Protein AF-A0A8T3RBJ4-F1 (afdb_monomer)

Structure (mmCIF, N/CA/C/O backbone):
data_AF-A0A8T3RBJ4-F1
#
_entry.id   AF-A0A8T3RBJ4-F1
#
loop_
_atom_site.group_PDB
_atom_site.id
_atom_site.type_symbol
_atom_site.label_atom_id
_atom_site.label_alt_id
_atom_site.label_comp_id
_atom_site.label_asym_id
_atom_site.label_entity_id
_atom_site.label_seq_id
_atom_site.pdbx_PDB_ins_code
_atom_site.Cartn_x
_atom_site.Cartn_y
_atom_site.Cartn_z
_atom_site.occupancy
_atom_site.B_iso_or_equiv
_atom_site.auth_seq_id
_atom_site.auth_comp_id
_atom_site.auth_asym_id
_atom_site.auth_atom_id
_atom_site.pdbx_PDB_model_num
ATOM 1 N N . MET A 1 1 ? -16.702 13.118 9.885 1.00 59.72 1 MET A N 1
ATOM 2 C CA . MET A 1 1 ? -17.103 14.529 9.727 1.00 59.72 1 MET A CA 1
ATOM 3 C C . MET A 1 1 ? -18.374 14.699 10.518 1.00 59.72 1 MET A C 1
ATOM 5 O O . MET A 1 1 ? -19.348 14.006 10.242 1.00 59.72 1 MET A O 1
ATOM 9 N N . ASN A 1 2 ? -18.307 15.495 11.570 1.00 72.00 2 ASN A N 1
ATOM 10 C CA . ASN A 1 2 ? -19.423 15.696 12.476 1.00 72.00 2 ASN A CA 1
ATOM 11 C C . ASN A 1 2 ? -20.500 16.541 11.779 1.00 72.00 2 ASN A C 1
ATOM 13 O O . ASN A 1 2 ? -20.244 17.185 10.758 1.00 72.00 2 ASN A O 1
ATOM 17 N N . SER A 1 3 ? -21.720 16.537 12.315 1.00 82.94 3 SER A N 1
ATOM 18 C CA . SER A 1 3 ? -22.851 17.286 11.743 1.00 82.94 3 SER A CA 1
ATOM 19 C C . SER A 1 3 ? -22.624 18.803 11.685 1.00 82.94 3 SER A C 1
ATOM 21 O O . SER A 1 3 ? -23.352 19.504 10.991 1.00 82.94 3 SER A O 1
ATOM 23 N N . ASP A 1 4 ? -21.624 19.306 12.406 1.00 82.94 4 ASP A N 1
ATOM 24 C CA . ASP A 1 4 ? -21.174 20.700 12.433 1.00 82.94 4 ASP A CA 1
ATOM 25 C C . ASP A 1 4 ? -19.999 20.982 11.473 1.00 82.94 4 ASP A C 1
ATOM 27 O O . ASP A 1 4 ? -19.365 22.031 11.558 1.00 82.94 4 ASP A O 1
ATOM 31 N N . ALA A 1 5 ? -19.705 20.046 10.564 1.00 80.31 5 ALA A N 1
ATOM 32 C CA . ALA A 1 5 ? -18.576 20.078 9.636 1.00 80.31 5 ALA A CA 1
ATOM 33 C C . ALA A 1 5 ? -17.182 20.037 10.295 1.00 80.31 5 ALA A C 1
ATOM 35 O O . ALA A 1 5 ? -16.179 20.219 9.600 1.00 80.31 5 ALA A O 1
ATOM 36 N N . SER A 1 6 ? -17.084 19.734 11.596 1.00 84.12 6 SER A N 1
ATOM 37 C CA . SER A 1 6 ? -15.796 19.469 12.239 1.00 84.12 6 SER A CA 1
ATOM 38 C C . SER A 1 6 ? -15.252 18.077 11.882 1.00 84.12 6 SER A C 1
ATOM 40 O O . SER A 1 6 ? -15.987 17.138 11.543 1.00 84.12 6 SER A O 1
ATOM 42 N N . LEU A 1 7 ? -13.925 17.950 11.914 1.00 77.06 7 LEU A N 1
ATOM 43 C CA . LEU A 1 7 ? -13.213 16.688 11.748 1.00 77.06 7 LEU A CA 1
ATOM 44 C C . LEU A 1 7 ? -12.571 16.321 13.080 1.00 77.06 7 LEU A C 1
ATOM 46 O O . LEU A 1 7 ? -11.707 17.041 13.573 1.00 77.06 7 LEU A O 1
ATOM 50 N N . GLU A 1 8 ? -12.974 15.182 13.625 1.00 79.44 8 GLU A N 1
ATOM 51 C CA . GLU A 1 8 ? -12.293 14.547 14.745 1.00 79.44 8 GLU A CA 1
ATOM 52 C C . GLU A 1 8 ? -11.552 13.312 14.245 1.00 79.44 8 GLU A C 1
ATOM 54 O O . GLU A 1 8 ? -12.005 12.621 13.327 1.00 79.44 8 GLU A O 1
ATOM 59 N N . ALA A 1 9 ? -10.381 13.060 14.826 1.00 77.19 9 ALA A N 1
ATOM 60 C CA . ALA A 1 9 ? -9.620 11.865 14.514 1.00 77.19 9 ALA A CA 1
ATOM 61 C C . ALA A 1 9 ? -10.391 10.637 15.015 1.00 77.19 9 ALA A C 1
ATOM 63 O O . ALA A 1 9 ? -10.710 10.555 16.200 1.00 77.19 9 ALA A O 1
ATOM 64 N N . ALA A 1 10 ? -10.648 9.674 14.126 1.00 78.12 10 ALA A N 1
ATOM 65 C CA . ALA A 1 10 ? -11.279 8.407 14.500 1.00 78.12 10 ALA A CA 1
ATOM 66 C C . ALA A 1 10 ? -10.407 7.602 15.483 1.00 78.12 10 ALA A C 1
ATOM 68 O O . ALA A 1 10 ? -10.916 6.900 16.352 1.00 78.12 10 ALA A O 1
ATOM 69 N N . SER A 1 11 ? -9.081 7.733 15.379 1.00 79.94 11 SER A N 1
ATOM 70 C CA . SER A 1 11 ? -8.122 7.072 16.262 1.00 79.94 11 SER A CA 1
ATOM 71 C C . SER A 1 11 ? -6.794 7.829 16.337 1.00 79.94 11 SER A C 1
ATOM 73 O O . SER A 1 11 ? -6.539 8.773 15.586 1.00 79.94 11 SER A O 1
ATOM 75 N N . ALA A 1 12 ? -5.903 7.380 17.226 1.00 85.56 12 ALA A N 1
ATOM 76 C CA . ALA A 1 12 ? -4.499 7.780 17.190 1.00 85.56 12 ALA A CA 1
ATOM 77 C C . ALA A 1 12 ? -3.804 7.275 15.909 1.00 85.56 12 ALA A C 1
ATOM 79 O O . ALA A 1 12 ? -4.264 6.325 15.270 1.00 85.56 12 ALA A O 1
ATOM 80 N N . SER A 1 13 ? -2.666 7.884 15.561 1.00 83.38 13 SER A N 1
ATOM 81 C CA . SER A 1 13 ? -1.824 7.429 14.451 1.00 83.38 13 SER A CA 1
ATOM 82 C C . SER A 1 13 ? -1.298 6.011 14.684 1.00 83.38 13 SER A C 1
ATOM 84 O O . SER A 1 13 ? -0.762 5.700 15.751 1.00 83.38 13 SER A O 1
ATOM 86 N N . VAL A 1 14 ? -1.382 5.172 13.653 1.00 87.50 14 VAL A N 1
ATOM 87 C CA . VAL A 1 14 ? -0.869 3.798 13.672 1.00 87.50 14 VAL A CA 1
ATOM 88 C C . VAL A 1 14 ? 0.529 3.776 13.070 1.00 87.50 14 VAL A C 1
ATOM 90 O O . VAL A 1 14 ? 0.715 4.073 11.892 1.00 87.50 14 VAL A O 1
ATOM 93 N N . LYS A 1 15 ? 1.533 3.430 13.878 1.00 87.19 15 LYS A N 1
ATOM 94 C CA . LYS A 1 15 ? 2.924 3.344 13.417 1.00 87.19 15 LYS A CA 1
ATOM 95 C C . LYS A 1 15 ? 3.127 2.092 12.565 1.00 87.19 15 LYS A C 1
ATOM 97 O O . LYS A 1 15 ? 2.839 0.998 13.031 1.00 87.19 15 LYS A O 1
ATOM 102 N N . ASN A 1 16 ? 3.712 2.253 11.382 1.00 82.38 16 ASN A N 1
ATOM 103 C CA . ASN A 1 16 ? 4.176 1.168 10.502 1.00 82.38 16 ASN A CA 1
ATOM 104 C C . ASN A 1 16 ? 5.707 1.148 10.323 1.00 82.38 16 ASN A C 1
ATOM 106 O O . ASN A 1 16 ? 6.243 0.402 9.507 1.00 82.38 16 ASN A O 1
ATOM 110 N N . GLY A 1 17 ? 6.422 2.012 11.052 1.00 82.44 17 GLY A N 1
ATOM 111 C CA . GLY A 1 17 ? 7.879 2.133 10.981 1.00 82.44 17 GLY A CA 1
ATOM 112 C C . GLY A 1 17 ? 8.412 2.731 9.675 1.00 82.44 17 GLY A C 1
ATOM 113 O O . GLY A 1 17 ? 9.627 2.715 9.487 1.00 82.44 17 GLY A O 1
ATOM 114 N N . GLY A 1 18 ? 7.540 3.196 8.774 1.00 80.00 18 GLY A N 1
ATOM 115 C CA . GLY A 1 18 ? 7.930 3.947 7.583 1.00 80.00 18 GLY A CA 1
ATOM 116 C C . GLY A 1 18 ? 8.389 5.361 7.939 1.00 80.00 18 GLY A C 1
ATOM 117 O O . GLY A 1 18 ? 8.052 5.884 9.006 1.00 80.00 18 GLY A O 1
ATOM 118 N N . THR A 1 19 ? 9.174 5.978 7.059 1.00 81.81 19 THR A N 1
ATOM 119 C CA . THR A 1 19 ? 9.715 7.328 7.281 1.00 81.81 19 THR A CA 1
ATOM 120 C C . THR A 1 19 ? 8.847 8.439 6.695 1.00 81.81 19 THR A C 1
ATOM 122 O O . THR A 1 19 ? 8.936 9.578 7.150 1.00 81.81 19 THR A O 1
ATOM 125 N N . ASP A 1 20 ? 8.007 8.116 5.711 1.00 81.00 20 ASP A N 1
ATOM 126 C CA . ASP A 1 20 ? 7.316 9.094 4.871 1.00 81.00 20 ASP A CA 1
ATOM 127 C C . ASP A 1 20 ? 6.183 8.430 4.080 1.00 81.00 20 ASP A C 1
ATOM 129 O O . ASP A 1 20 ? 6.359 7.888 2.995 1.00 81.00 20 ASP A O 1
ATOM 133 N N . THR A 1 21 ? 4.989 8.454 4.652 1.00 82.12 21 THR A N 1
ATOM 134 C CA . THR A 1 21 ? 3.796 7.883 4.029 1.00 82.12 21 THR A CA 1
ATOM 135 C C . THR A 1 21 ? 3.371 8.703 2.805 1.00 82.12 21 THR A C 1
ATOM 137 O O . THR A 1 21 ? 3.208 9.919 2.916 1.00 82.12 21 THR A O 1
ATOM 140 N N . CYS A 1 22 ? 3.166 8.052 1.655 1.00 81.38 22 CYS A N 1
ATOM 141 C CA . CYS A 1 22 ? 2.705 8.705 0.422 1.00 81.38 22 CYS A CA 1
ATOM 142 C C . CYS A 1 22 ? 1.300 8.251 0.006 1.00 81.38 22 CYS A C 1
ATOM 144 O O . CYS A 1 22 ? 0.322 8.928 0.324 1.00 81.38 22 CYS A O 1
ATOM 146 N N . GLY A 1 23 ? 1.184 7.131 -0.712 1.00 85.00 23 GLY A N 1
ATOM 147 C CA . GLY A 1 23 ? -0.104 6.638 -1.203 1.00 85.00 23 GLY A CA 1
ATOM 148 C C . GLY A 1 23 ? -0.908 5.960 -0.097 1.00 85.00 23 GLY A C 1
ATOM 149 O O . GLY A 1 23 ? -0.330 5.276 0.744 1.00 85.00 23 GLY A O 1
ATOM 150 N N . PHE A 1 24 ? -2.233 6.111 -0.101 1.00 92.75 24 PHE A N 1
ATOM 151 C CA . PHE A 1 24 ? -3.129 5.349 0.771 1.00 92.75 24 PHE A CA 1
ATOM 152 C C . PHE A 1 24 ? -4.399 4.956 0.016 1.00 92.75 24 PHE A C 1
ATOM 154 O O . PHE A 1 24 ? -5.089 5.818 -0.526 1.00 92.75 24 PHE A O 1
ATOM 161 N N . VAL A 1 25 ? -4.708 3.660 -0.009 1.00 95.81 25 VAL A N 1
ATOM 162 C CA . VAL A 1 25 ? -5.899 3.102 -0.673 1.00 95.81 25 VAL A CA 1
ATOM 163 C C . VAL A 1 25 ? -6.607 2.116 0.246 1.00 95.81 25 VAL A C 1
ATOM 165 O O . VAL A 1 25 ? -5.967 1.501 1.096 1.00 95.81 25 VAL A O 1
ATOM 168 N N . ILE A 1 26 ? -7.919 1.961 0.070 1.00 96.38 26 ILE A N 1
ATOM 169 C CA . ILE A 1 26 ? -8.766 1.020 0.815 1.00 96.38 26 ILE A CA 1
ATOM 170 C C . ILE A 1 26 ? -9.497 0.135 -0.198 1.00 96.38 26 ILE A C 1
ATOM 172 O O . ILE A 1 26 ? -9.884 0.626 -1.258 1.00 96.38 26 ILE A O 1
ATOM 176 N N . THR A 1 27 ? -9.673 -1.148 0.116 1.00 97.12 27 THR A N 1
ATOM 177 C CA . THR A 1 27 ? -10.496 -2.071 -0.674 1.00 97.12 27 THR A CA 1
ATOM 178 C C . THR A 1 27 ? -11.954 -1.616 -0.742 1.00 97.12 27 THR A C 1
ATOM 180 O O . THR A 1 27 ? -12.462 -0.971 0.172 1.00 97.12 27 THR A O 1
ATOM 183 N N . ASP A 1 28 ? -12.656 -1.979 -1.815 1.00 95.38 28 ASP A N 1
ATOM 184 C CA . ASP A 1 28 ? -14.056 -1.590 -2.053 1.00 95.38 28 ASP A CA 1
ATOM 185 C C . ASP A 1 28 ? -15.011 -2.042 -0.937 1.00 95.38 28 ASP A C 1
ATOM 187 O O . ASP A 1 28 ? -16.012 -1.382 -0.659 1.00 95.38 28 ASP A O 1
ATOM 191 N N . ASP A 1 29 ? -14.704 -3.166 -0.288 1.00 94.88 29 ASP A N 1
ATOM 192 C CA . ASP A 1 29 ? -15.455 -3.678 0.862 1.00 94.88 29 ASP A CA 1
ATOM 193 C C . ASP A 1 29 ? -15.122 -2.953 2.179 1.00 94.88 29 ASP A C 1
ATOM 195 O O . ASP A 1 29 ? -15.751 -3.211 3.205 1.00 94.88 29 ASP A O 1
ATOM 199 N N . GLY A 1 30 ? -14.147 -2.043 2.156 1.00 95.38 30 GLY A N 1
ATOM 200 C CA . GLY A 1 30 ? -13.700 -1.264 3.298 1.00 95.38 30 GLY A CA 1
ATOM 201 C C . GLY A 1 30 ? -12.874 -2.046 4.315 1.00 95.38 30 GLY A C 1
ATOM 202 O O . GLY A 1 30 ? -12.588 -1.492 5.370 1.00 95.38 30 GLY A O 1
ATOM 203 N N . THR A 1 31 ? -12.503 -3.303 4.050 1.00 96.38 31 THR A N 1
ATOM 204 C CA . THR A 1 31 ? -11.888 -4.187 5.056 1.00 96.38 31 THR A CA 1
ATOM 205 C C . THR A 1 31 ? -10.385 -3.959 5.215 1.00 96.38 31 THR A C 1
ATOM 207 O O . THR A 1 31 ? -9.859 -4.087 6.326 1.00 96.38 31 THR A O 1
ATOM 210 N N . TYR A 1 32 ? -9.683 -3.620 4.129 1.00 97.75 32 TYR A N 1
ATOM 211 C CA . TYR A 1 32 ? -8.225 -3.520 4.113 1.00 97.75 32 TYR A CA 1
ATOM 212 C C . TYR A 1 32 ? -7.741 -2.190 3.552 1.00 97.75 32 TYR A C 1
ATOM 214 O O . TYR A 1 32 ? -8.298 -1.671 2.589 1.00 97.75 32 TYR A O 1
ATOM 222 N N . GLY A 1 33 ? -6.684 -1.652 4.155 1.00 96.56 33 GLY A N 1
ATOM 223 C CA . GLY A 1 33 ? -5.989 -0.453 3.700 1.00 96.56 33 GLY A CA 1
ATOM 224 C C . GLY A 1 33 ? -4.520 -0.735 3.410 1.00 96.56 33 GLY A C 1
ATOM 225 O O . GLY A 1 33 ? -3.915 -1.593 4.053 1.00 96.56 33 GLY A O 1
ATOM 226 N N . TYR A 1 34 ? -3.936 0.011 2.477 1.00 95.94 34 TYR A N 1
ATOM 227 C CA . TYR A 1 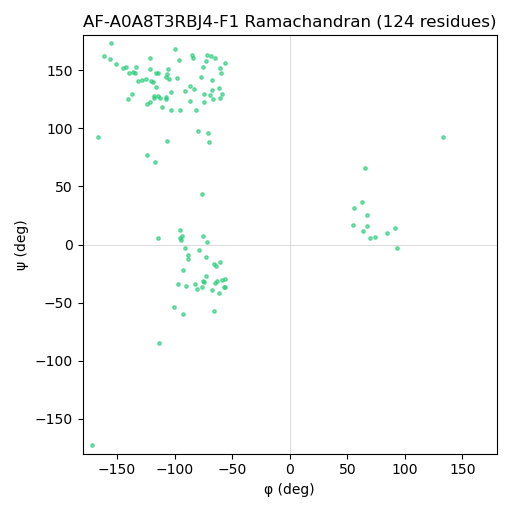34 ? -2.535 -0.132 2.082 1.00 95.94 34 TYR A CA 1
ATOM 228 C C . TYR A 1 34 ? -1.857 1.219 1.976 1.00 95.94 34 TYR A C 1
ATOM 230 O O . TYR A 1 34 ? -2.493 2.197 1.584 1.00 95.94 34 TYR A O 1
ATOM 238 N N . THR A 1 35 ? -0.562 1.270 2.287 1.00 94.06 35 THR A N 1
ATOM 239 C CA . THR A 1 35 ? 0.224 2.496 2.148 1.00 94.06 35 THR A CA 1
ATOM 240 C C . THR A 1 35 ? 1.658 2.253 1.731 1.00 94.06 35 THR A C 1
ATOM 242 O O . THR A 1 35 ? 2.224 1.224 2.088 1.00 94.06 35 THR A O 1
ATOM 245 N N . THR A 1 36 ? 2.263 3.218 1.039 1.00 91.62 36 THR A N 1
ATOM 246 C CA . THR A 1 36 ? 3.693 3.190 0.713 1.00 91.62 36 THR A CA 1
ATOM 247 C C . THR A 1 36 ? 4.504 4.172 1.545 1.00 91.62 36 THR A C 1
ATOM 249 O O . THR A 1 36 ? 4.015 5.237 1.927 1.00 91.62 36 THR A O 1
ATOM 252 N N . SER A 1 37 ? 5.769 3.826 1.778 1.00 89.12 37 SER A N 1
ATOM 253 C CA . SER A 1 37 ? 6.818 4.757 2.198 1.00 89.12 37 SER A CA 1
ATOM 254 C C . SER A 1 37 ? 7.773 4.997 1.036 1.00 89.12 37 SER A C 1
ATOM 256 O O . SER A 1 37 ? 8.286 4.035 0.467 1.00 89.12 37 SER A O 1
ATOM 258 N N . PHE A 1 38 ? 7.995 6.251 0.643 1.00 83.44 38 PHE A N 1
ATOM 259 C CA . PHE A 1 38 ? 8.807 6.553 -0.538 1.00 83.44 38 PHE A CA 1
ATOM 260 C C . PHE A 1 38 ? 10.312 6.482 -0.232 1.00 83.44 38 PHE A C 1
ATOM 262 O O . PHE A 1 38 ? 11.088 5.955 -1.040 1.00 83.44 38 PHE A O 1
ATOM 269 N N . PHE A 1 39 ? 10.729 6.930 0.949 1.00 79.94 39 PHE A N 1
ATOM 270 C CA . PHE A 1 39 ? 12.047 6.712 1.531 1.00 79.94 39 PHE A CA 1
ATOM 271 C C . PHE A 1 39 ? 12.009 5.572 2.567 1.00 79.94 39 PHE A C 1
ATOM 273 O O . PHE A 1 39 ? 10.950 5.070 2.936 1.00 79.94 39 PHE A O 1
ATOM 280 N N . GLY A 1 40 ? 13.187 5.108 2.998 1.00 71.62 40 GLY A N 1
ATOM 281 C CA . GLY A 1 40 ? 13.290 4.066 4.028 1.00 71.62 40 GLY A CA 1
ATOM 282 C C . GLY A 1 40 ? 12.734 2.711 3.580 1.00 71.62 40 GLY A C 1
ATOM 283 O O . GLY A 1 40 ? 11.743 2.237 4.128 1.00 71.62 40 GLY A O 1
ATOM 284 N N . ASP A 1 41 ? 13.393 2.100 2.592 1.00 75.00 41 ASP A N 1
ATOM 285 C CA . ASP A 1 41 ? 13.106 0.755 2.071 1.00 75.00 41 ASP A CA 1
ATOM 286 C C . ASP A 1 41 ? 11.767 0.595 1.338 1.00 75.00 41 ASP A C 1
ATOM 288 O O . ASP A 1 41 ? 11.239 -0.511 1.270 1.00 75.00 41 ASP A O 1
ATOM 292 N N . GLY A 1 42 ? 11.217 1.680 0.769 1.00 75.19 42 GLY A N 1
ATOM 293 C CA . GLY A 1 42 ? 10.137 1.586 -0.225 1.00 75.19 42 GLY A CA 1
ATOM 294 C C . GLY A 1 42 ? 8.915 0.800 0.261 1.00 75.19 42 GLY A C 1
ATOM 295 O O . GLY A 1 42 ? 8.300 0.078 -0.527 1.00 75.19 42 GLY A O 1
ATOM 296 N N . ARG A 1 43 ? 8.651 0.860 1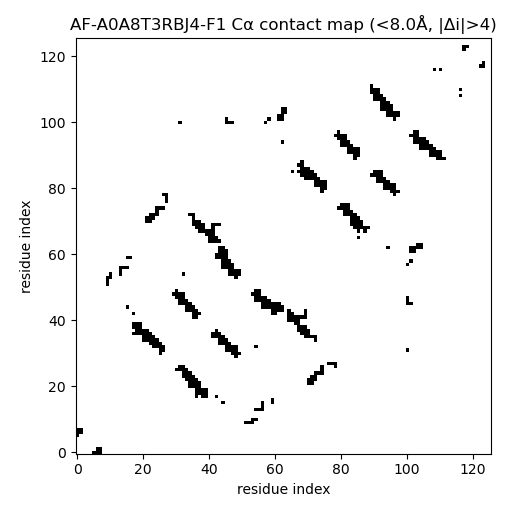.572 1.00 87.06 43 ARG A N 1
ATOM 297 C CA . ARG A 1 43 ? 7.823 -0.105 2.296 1.00 87.06 43 ARG A CA 1
ATOM 298 C C . ARG A 1 43 ? 6.365 -0.029 1.876 1.00 87.06 43 ARG A C 1
ATOM 300 O O . ARG A 1 43 ? 5.793 1.058 1.901 1.00 87.06 43 ARG A O 1
ATOM 307 N N . LEU A 1 44 ? 5.748 -1.175 1.608 1.00 91.75 44 LEU A N 1
ATOM 308 C CA . LEU A 1 44 ? 4.300 -1.308 1.446 1.00 91.75 44 LEU A CA 1
ATOM 309 C C . LEU A 1 44 ? 3.707 -1.924 2.717 1.00 91.75 44 LEU A C 1
ATOM 311 O O . LEU A 1 44 ? 4.019 -3.063 3.036 1.00 91.75 44 LEU A O 1
ATOM 315 N N . SER A 1 45 ? 2.866 -1.195 3.449 1.00 93.94 45 SER A N 1
ATOM 316 C CA . SER A 1 45 ? 2.213 -1.701 4.668 1.00 93.94 45 SER A CA 1
ATOM 317 C C . SER A 1 45 ? 0.735 -1.986 4.439 1.00 93.94 45 SER A C 1
ATOM 319 O O . SER A 1 45 ? 0.077 -1.257 3.696 1.00 93.94 45 SER A O 1
ATOM 321 N N . SER A 1 46 ? 0.209 -3.002 5.124 1.00 95.75 46 SER A N 1
ATOM 322 C CA . SER A 1 46 ? -1.202 -3.390 5.103 1.00 95.75 46 SER A CA 1
ATOM 323 C C . SER A 1 46 ? -1.864 -3.188 6.465 1.00 95.75 46 SER A C 1
ATOM 325 O O . SER A 1 46 ? -1.255 -3.338 7.529 1.00 95.75 46 SER A O 1
ATOM 327 N N . TYR A 1 47 ? -3.147 -2.850 6.433 1.00 96.50 47 TYR A N 1
ATOM 328 C CA . TYR A 1 47 ? -3.961 -2.565 7.605 1.00 96.50 47 TYR A CA 1
ATOM 329 C C . TYR A 1 47 ? -5.316 -3.242 7.477 1.00 96.50 47 TYR A C 1
ATOM 331 O O . TYR A 1 47 ? -5.867 -3.340 6.383 1.00 96.50 47 TYR A O 1
ATOM 339 N N . ARG A 1 48 ? -5.890 -3.636 8.611 1.00 97.00 48 ARG A N 1
ATOM 340 C CA . ARG A 1 48 ? -7.325 -3.869 8.733 1.00 97.00 48 ARG A CA 1
ATOM 341 C C . ARG A 1 48 ? -7.995 -2.547 9.074 1.00 97.00 48 ARG A C 1
ATOM 343 O O . ARG A 1 48 ? -7.521 -1.835 9.959 1.00 97.00 48 ARG A O 1
ATOM 350 N N . THR A 1 49 ? -9.105 -2.269 8.414 1.00 95.31 49 THR A N 1
ATOM 351 C CA . THR A 1 49 ? -9.918 -1.080 8.650 1.00 95.31 49 THR A CA 1
ATOM 352 C C . THR A 1 49 ? -11.160 -1.466 9.450 1.00 95.31 49 THR A C 1
ATOM 354 O O . THR A 1 49 ? -11.834 -2.456 9.166 1.00 95.31 49 THR A O 1
ATOM 357 N N . GLY A 1 50 ? -11.426 -0.713 10.512 1.00 90.69 50 GLY A N 1
ATOM 358 C CA . GLY A 1 50 ? -12.598 -0.848 11.363 1.00 90.69 50 GLY A CA 1
ATOM 359 C C . GLY A 1 50 ? -13.808 -0.088 10.810 1.00 90.69 50 GLY A C 1
ATOM 360 O O . GLY A 1 50 ? -13.661 0.808 9.978 1.00 90.69 50 GLY A O 1
ATOM 361 N N . PRO A 1 51 ? -15.021 -0.397 11.297 1.00 86.31 51 PRO A N 1
ATOM 362 C CA . PRO A 1 51 ? -16.255 0.247 10.843 1.00 86.31 51 PRO A CA 1
ATOM 363 C C . PRO A 1 51 ? -16.323 1.755 11.150 1.00 86.31 51 PRO A C 1
ATOM 365 O O . PRO A 1 51 ? -17.119 2.454 10.528 1.00 86.31 51 PRO A O 1
ATOM 368 N N . GLY A 1 52 ? -15.513 2.263 12.088 1.00 84.56 52 GLY A N 1
ATOM 369 C CA . GLY A 1 52 ? -15.370 3.692 12.385 1.00 84.56 52 GLY A CA 1
ATOM 370 C C . GLY A 1 52 ? -14.205 4.365 11.649 1.00 84.56 52 GLY A C 1
ATOM 371 O O . GLY A 1 52 ? -13.955 5.551 11.862 1.00 84.56 52 GLY A O 1
ATOM 372 N N . GLY A 1 53 ? -13.499 3.637 10.776 1.00 85.25 53 GLY A N 1
ATOM 373 C CA . GLY A 1 53 ? -12.303 4.112 10.076 1.00 85.25 53 GLY A CA 1
ATOM 374 C C . GLY A 1 53 ? -11.007 3.951 10.874 1.00 85.25 53 GLY A C 1
ATOM 375 O O . GLY A 1 53 ? -9.970 4.471 10.465 1.00 85.25 53 GLY A O 1
ATOM 376 N N . GLU A 1 54 ? -11.039 3.242 12.005 1.00 91.31 54 GLU A N 1
ATOM 377 C CA . GLU A 1 54 ? -9.835 2.913 12.762 1.00 91.31 54 GLU A CA 1
ATOM 378 C C . GLU A 1 54 ? -8.958 1.945 11.966 1.00 91.31 54 GLU A C 1
ATOM 380 O O . GLU A 1 54 ? -9.455 1.013 11.338 1.00 91.31 54 GLU A O 1
ATOM 385 N N . LEU A 1 55 ? -7.640 2.122 12.024 1.00 93.44 55 LEU A N 1
ATOM 386 C CA . LEU A 1 55 ? -6.699 1.214 11.374 1.00 93.44 55 LEU A CA 1
ATOM 387 C C . LEU A 1 55 ? -6.020 0.317 12.411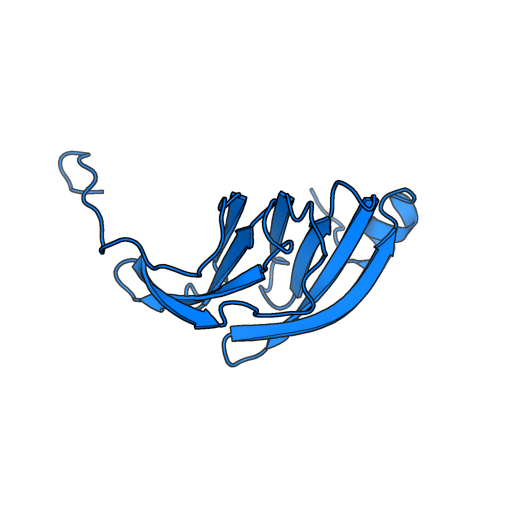 1.00 93.44 55 LEU A C 1
ATOM 389 O O . LEU A 1 55 ? -5.650 0.758 13.499 1.00 93.44 55 LEU A O 1
ATOM 393 N N . ALA A 1 56 ? -5.800 -0.940 12.050 1.00 94.81 56 ALA A N 1
ATOM 394 C CA . ALA A 1 56 ? -4.936 -1.860 12.773 1.00 94.81 56 ALA A CA 1
ATOM 395 C C . ALA A 1 56 ? -3.880 -2.391 11.806 1.00 94.81 56 ALA A C 1
ATOM 397 O O . ALA A 1 56 ? -4.229 -2.976 10.783 1.00 94.81 56 ALA A O 1
ATOM 398 N N . LEU A 1 57 ? -2.598 -2.175 12.111 1.00 94.81 57 LEU A N 1
ATOM 399 C CA . LEU A 1 57 ? -1.506 -2.682 11.281 1.00 94.81 57 LEU A CA 1
ATOM 400 C C . LEU A 1 57 ? -1.581 -4.213 11.220 1.00 94.81 57 LEU A C 1
ATOM 402 O O . LEU A 1 57 ? -1.609 -4.864 12.264 1.00 94.81 57 LEU A O 1
ATOM 406 N N . LEU A 1 58 ? -1.612 -4.760 10.007 1.00 95.00 58 LEU A N 1
ATOM 407 C CA . LEU A 1 58 ? -1.503 -6.196 9.765 1.00 95.00 58 LEU A CA 1
ATOM 408 C C . LEU A 1 58 ? -0.040 -6.551 9.530 1.00 95.00 58 LEU A C 1
ATOM 410 O O . LEU A 1 58 ? 0.548 -7.290 10.314 1.00 95.00 58 LEU A O 1
ATOM 414 N N . GLU A 1 59 ? 0.562 -5.948 8.506 1.00 92.88 59 GLU A N 1
ATOM 415 C CA . GLU A 1 59 ? 1.959 -6.163 8.150 1.00 92.88 59 GLU A CA 1
ATOM 416 C C . GLU A 1 59 ? 2.623 -4.827 7.822 1.00 92.88 59 GLU A C 1
ATOM 418 O O . GLU A 1 59 ? 2.114 -4.029 7.034 1.00 92.88 59 GLU A O 1
ATOM 423 N N . ALA A 1 60 ? 3.777 -4.567 8.439 1.00 89.75 60 ALA A N 1
ATOM 424 C CA . ALA A 1 60 ? 4.587 -3.408 8.079 1.00 89.75 60 ALA A CA 1
ATOM 425 C C . ALA A 1 60 ? 5.162 -3.571 6.664 1.00 89.75 60 ALA A C 1
ATOM 427 O O . ALA A 1 60 ? 5.159 -2.609 5.906 1.00 89.75 60 ALA A O 1
ATOM 428 N N . ASP A 1 61 ? 5.584 -4.786 6.315 1.00 89.31 61 ASP A N 1
ATOM 429 C CA . ASP A 1 61 ? 6.214 -5.160 5.048 1.00 89.31 61 ASP A CA 1
ATOM 430 C C . ASP A 1 61 ? 5.318 -6.169 4.312 1.00 89.31 61 ASP A C 1
ATOM 432 O O . ASP A 1 61 ? 5.610 -7.358 4.248 1.00 89.31 61 ASP A O 1
ATOM 436 N N . ALA A 1 62 ? 4.182 -5.689 3.811 1.00 83.31 62 ALA A N 1
ATOM 437 C CA . ALA A 1 62 ? 3.091 -6.490 3.262 1.00 83.31 62 ALA A CA 1
ATOM 438 C C . ALA A 1 62 ? 3.360 -7.071 1.863 1.00 83.31 62 ALA A C 1
ATOM 440 O O . ALA A 1 62 ? 2.441 -7.596 1.244 1.00 83.31 62 ALA A O 1
ATOM 441 N N . GLY A 1 63 ? 4.578 -6.950 1.330 1.00 78.12 63 GLY A N 1
ATOM 442 C CA . GLY A 1 63 ? 4.956 -7.441 0.008 1.00 78.12 63 GLY A CA 1
ATOM 443 C C . GLY A 1 63 ? 6.459 -7.333 -0.246 1.00 78.12 63 GLY A C 1
ATOM 444 O O . GLY A 1 63 ? 7.236 -6.979 0.641 1.00 78.12 63 GLY A O 1
ATOM 445 N N . ASP A 1 64 ? 6.870 -7.617 -1.482 1.00 77.06 64 ASP A N 1
ATOM 446 C CA . ASP A 1 64 ? 8.256 -7.430 -1.914 1.00 77.06 64 ASP A CA 1
ATOM 447 C C . ASP A 1 64 ? 8.566 -5.932 -2.021 1.00 77.06 64 ASP A C 1
ATOM 449 O O . ASP A 1 64 ? 8.267 -5.267 -3.020 1.00 77.06 64 ASP A O 1
ATOM 453 N N . ASN A 1 65 ? 9.145 -5.402 -0.946 1.00 73.44 65 ASN A N 1
ATOM 454 C CA . ASN A 1 65 ? 9.578 -4.018 -0.858 1.00 73.44 65 ASN A CA 1
ATOM 455 C C . ASN A 1 65 ? 10.625 -3.690 -1.928 1.00 73.44 65 ASN A C 1
ATOM 457 O O . ASN A 1 65 ? 11.479 -4.506 -2.289 1.00 73.44 65 ASN A O 1
ATOM 461 N N . VAL A 1 66 ? 10.600 -2.443 -2.390 1.00 76.56 66 VAL A N 1
ATOM 462 C CA . VAL A 1 66 ? 11.664 -1.883 -3.229 1.00 76.56 66 VAL A CA 1
ATOM 463 C C . VAL A 1 66 ? 12.646 -1.110 -2.371 1.00 76.56 66 VAL A C 1
ATOM 465 O O . VAL A 1 66 ? 12.3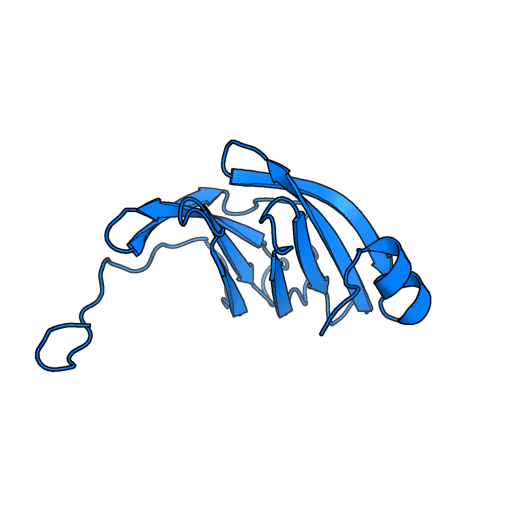11 -0.654 -1.291 1.00 76.56 66 VAL A O 1
ATOM 468 N N . ARG A 1 67 ? 13.873 -0.898 -2.848 1.00 74.69 67 ARG A N 1
ATOM 469 C CA . ARG A 1 67 ? 14.877 -0.181 -2.050 1.00 74.69 67 ARG A CA 1
ATOM 470 C C . ARG A 1 67 ? 14.445 1.254 -1.721 1.00 74.69 67 ARG A C 1
ATOM 472 O O . ARG A 1 67 ? 14.685 1.712 -0.613 1.00 74.69 67 ARG A O 1
ATOM 479 N N . LEU A 1 68 ? 13.863 1.970 -2.685 1.00 80.94 68 LEU A N 1
ATOM 480 C CA . LEU A 1 68 ? 13.384 3.353 -2.566 1.00 80.94 68 LEU A CA 1
ATOM 481 C C . LEU A 1 68 ? 12.386 3.659 -3.693 1.00 80.94 68 LEU A C 1
ATOM 483 O O . LEU A 1 68 ? 12.405 3.013 -4.739 1.00 80.94 68 LEU A O 1
ATOM 487 N N . GLY A 1 69 ? 11.599 4.720 -3.529 1.00 82.62 69 GLY A N 1
ATOM 488 C CA . GLY A 1 69 ? 10.854 5.338 -4.623 1.00 82.62 69 GLY A CA 1
ATOM 489 C C . GLY A 1 69 ? 9.434 4.811 -4.834 1.00 82.62 69 GLY A C 1
ATOM 490 O O . GLY A 1 69 ? 8.859 5.086 -5.887 1.00 82.62 69 GLY A O 1
ATOM 491 N N . ALA A 1 70 ? 8.873 4.073 -3.870 1.00 87.75 70 ALA A N 1
ATOM 492 C CA . ALA A 1 70 ? 7.478 3.629 -3.881 1.00 87.75 70 ALA A CA 1
ATOM 493 C C . ALA A 1 70 ? 6.536 4.829 -3.662 1.00 87.75 70 ALA A C 1
ATOM 495 O O . ALA A 1 70 ? 6.211 5.195 -2.533 1.00 87.75 70 ALA A O 1
ATOM 496 N N . SER A 1 71 ? 6.152 5.503 -4.746 1.00 85.00 71 SER A N 1
ATOM 497 C CA . SER A 1 71 ? 5.516 6.828 -4.683 1.00 85.00 71 SER A CA 1
ATOM 498 C C . SER A 1 71 ? 4.008 6.791 -4.588 1.00 85.00 71 SER A C 1
ATOM 500 O O . SER A 1 71 ? 3.425 7.658 -3.946 1.00 85.00 71 SER A O 1
ATOM 502 N N . ASP A 1 72 ? 3.383 5.831 -5.261 1.00 88.38 72 ASP A N 1
ATOM 503 C CA . ASP A 1 72 ? 1.933 5.790 -5.381 1.00 88.38 72 ASP A CA 1
ATOM 504 C C . ASP A 1 72 ? 1.438 4.354 -5.538 1.00 88.38 72 ASP A C 1
ATOM 506 O O . ASP A 1 72 ? 2.176 3.480 -6.010 1.00 88.38 72 ASP A O 1
ATOM 510 N N . ILE A 1 73 ? 0.187 4.131 -5.145 1.00 92.25 73 ILE A N 1
ATOM 511 C CA . ILE A 1 73 ? -0.494 2.844 -5.233 1.00 92.25 73 ILE A CA 1
ATOM 512 C C . ILE A 1 73 ? -1.941 3.016 -5.671 1.00 92.25 73 ILE A C 1
ATOM 514 O O . ILE A 1 73 ? -2.616 3.976 -5.314 1.00 92.25 73 ILE A O 1
ATOM 518 N N . THR A 1 74 ? -2.448 2.035 -6.409 1.00 95.19 74 THR A N 1
ATOM 519 C CA . THR A 1 74 ? -3.866 1.969 -6.766 1.00 95.19 74 THR A CA 1
ATOM 520 C C . THR A 1 74 ? -4.378 0.537 -6.740 1.00 95.19 74 THR A C 1
ATOM 522 O O . THR A 1 74 ? -3.617 -0.410 -6.952 1.00 95.19 74 THR A O 1
ATOM 525 N N . LEU A 1 75 ? -5.673 0.376 -6.481 1.00 95.88 75 LEU A N 1
ATOM 526 C CA . LEU A 1 75 ? -6.359 -0.907 -6.551 1.00 95.88 75 LEU A CA 1
ATOM 527 C C . LEU A 1 75 ? -7.087 -1.038 -7.889 1.00 95.88 75 LEU A C 1
ATOM 529 O O . LEU A 1 75 ? -7.668 -0.090 -8.414 1.00 95.88 75 LEU A O 1
ATOM 533 N N . SER A 1 76 ? -7.086 -2.252 -8.427 1.00 95.19 76 SER A N 1
ATOM 534 C CA . SER A 1 76 ? -8.049 -2.651 -9.458 1.00 95.19 76 SER A CA 1
ATOM 535 C C . SER A 1 76 ? -9.492 -2.456 -8.974 1.00 95.19 76 SER A C 1
ATOM 537 O O . SER A 1 76 ? -9.766 -2.511 -7.778 1.00 95.19 76 SER A O 1
ATOM 539 N N . ARG A 1 77 ? -10.433 -2.299 -9.914 1.00 92.81 77 ARG A N 1
ATOM 540 C CA . ARG A 1 77 ? -11.860 -2.075 -9.616 1.00 92.81 77 ARG A CA 1
ATOM 541 C C . ARG A 1 77 ? -12.490 -3.160 -8.738 1.00 92.81 77 ARG A C 1
ATOM 543 O O . ARG A 1 77 ? -13.448 -2.874 -8.050 1.00 92.81 77 ARG A O 1
ATOM 550 N N . ASP A 1 78 ? -12.016 -4.403 -8.798 1.00 95.38 78 ASP A N 1
ATOM 551 C CA . ASP A 1 78 ? -12.528 -5.491 -7.953 1.00 95.38 78 ASP A CA 1
ATOM 552 C C . ASP A 1 78 ? -11.715 -5.673 -6.660 1.00 95.38 78 ASP A C 1
ATOM 554 O O . ASP A 1 78 ? -11.921 -6.644 -5.936 1.00 95.38 78 ASP A O 1
ATOM 558 N N . SER A 1 79 ? -10.776 -4.761 -6.382 1.00 97.19 79 SER A N 1
ATOM 559 C CA . SER A 1 79 ? -9.844 -4.802 -5.253 1.00 97.19 79 SER A CA 1
ATOM 560 C C . SER A 1 79 ? -9.003 -6.081 -5.156 1.00 97.19 79 SER A C 1
ATOM 562 O O . SER A 1 79 ? -8.397 -6.334 -4.119 1.00 97.19 79 SER A O 1
ATOM 564 N N . ARG A 1 80 ? -8.905 -6.895 -6.220 1.00 96.75 80 ARG A N 1
ATOM 565 C CA . ARG A 1 80 ? -8.124 -8.149 -6.185 1.00 96.75 80 ARG A CA 1
ATOM 566 C C . ARG A 1 80 ? -6.661 -7.978 -6.563 1.00 96.75 80 ARG A C 1
ATOM 568 O O . ARG A 1 80 ? -5.863 -8.890 -6.345 1.00 96.75 80 ARG A O 1
ATOM 575 N N . HIS A 1 81 ? -6.315 -6.824 -7.116 1.00 96.31 81 HIS A N 1
ATOM 576 C CA . HIS A 1 81 ? -4.955 -6.460 -7.483 1.00 96.31 81 HIS A CA 1
ATOM 577 C C . HIS A 1 81 ? -4.604 -5.066 -6.979 1.00 96.31 81 HIS A C 1
ATOM 579 O O . HIS A 1 81 ? -5.428 -4.152 -7.072 1.00 96.31 81 HIS A O 1
ATOM 585 N N . LEU A 1 82 ? -3.367 -4.921 -6.507 1.00 95.69 82 LEU A N 1
ATOM 586 C CA . LEU A 1 82 ? -2.750 -3.655 -6.126 1.00 95.69 82 LEU A CA 1
ATOM 587 C C . LEU A 1 82 ? -1.560 -3.384 -7.044 1.00 95.69 82 LEU A C 1
ATOM 589 O O . LEU A 1 82 ? -0.748 -4.275 -7.294 1.00 95.69 82 LEU A O 1
ATOM 593 N N . TYR A 1 83 ? -1.446 -2.152 -7.525 1.00 93.12 83 TYR A N 1
ATOM 594 C CA . TYR A 1 83 ? -0.341 -1.699 -8.361 1.00 93.12 83 TYR A CA 1
ATOM 595 C C . TYR A 1 83 ? 0.458 -0.640 -7.619 1.00 93.12 83 TYR A C 1
ATOM 597 O O . TYR A 1 83 ? -0.122 0.339 -7.162 1.00 93.12 83 TYR A O 1
ATOM 605 N N . GLN A 1 84 ? 1.771 -0.827 -7.528 1.00 92.12 84 GLN A N 1
ATOM 606 C CA . GLN A 1 84 ? 2.704 0.108 -6.905 1.00 92.12 84 GLN A CA 1
ATOM 607 C C . GLN A 1 84 ? 3.624 0.709 -7.959 1.00 92.12 84 GLN A C 1
ATOM 609 O O . GLN A 1 84 ? 4.308 -0.027 -8.672 1.00 92.12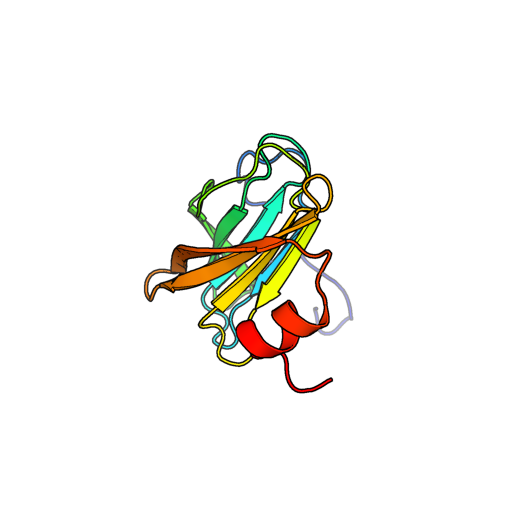 84 GLN A O 1
ATOM 614 N N . LEU A 1 85 ? 3.680 2.039 -8.018 1.00 89.44 85 LEU A N 1
ATOM 615 C CA . LEU A 1 85 ? 4.628 2.770 -8.849 1.00 89.44 85 LEU A CA 1
ATOM 616 C C . LEU A 1 85 ? 5.955 2.969 -8.108 1.00 89.44 85 LEU A C 1
ATOM 618 O O . LEU A 1 85 ? 6.004 3.596 -7.049 1.00 89.44 85 LEU A O 1
ATOM 622 N N . ASN A 1 86 ? 7.040 2.510 -8.728 1.00 89.00 86 ASN A N 1
ATOM 623 C CA . ASN A 1 86 ? 8.409 2.678 -8.253 1.00 89.00 86 ASN A CA 1
ATOM 624 C C . ASN A 1 86 ? 9.115 3.716 -9.127 1.00 89.00 86 ASN A C 1
ATOM 626 O O . ASN A 1 86 ? 9.720 3.390 -10.153 1.00 89.00 86 ASN A O 1
ATOM 630 N N . SER A 1 87 ? 9.016 4.985 -8.740 1.00 85.06 87 SER A N 1
ATOM 631 C CA . SER A 1 87 ? 9.402 6.119 -9.588 1.00 85.06 87 SER A CA 1
ATOM 632 C C . SER A 1 87 ? 10.897 6.169 -9.917 1.00 85.06 87 SER A C 1
ATOM 634 O O . SER A 1 87 ? 11.263 6.590 -11.012 1.00 85.06 87 SER A O 1
ATOM 636 N N . PHE A 1 88 ? 11.772 5.730 -9.007 1.00 85.44 88 PHE A N 1
ATOM 637 C CA . PHE A 1 88 ? 13.221 5.739 -9.253 1.00 85.44 88 PHE A CA 1
ATOM 638 C C . PHE A 1 88 ? 13.685 4.619 -10.180 1.00 85.44 88 PHE A C 1
ATOM 640 O O . PHE A 1 88 ? 14.558 4.845 -11.015 1.00 85.44 88 PHE A O 1
ATOM 647 N N . ASP A 1 89 ? 13.076 3.443 -10.064 1.00 84.12 89 ASP A N 1
ATOM 6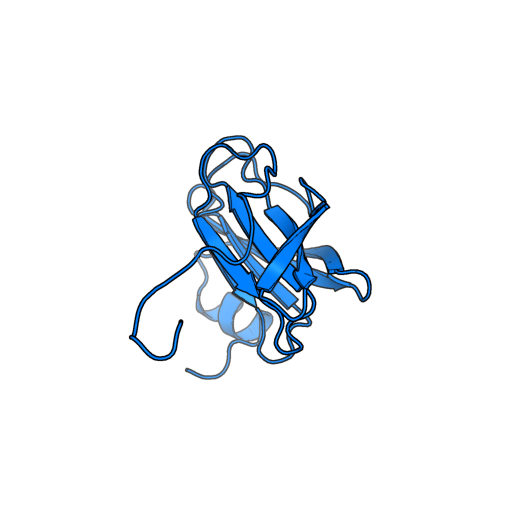48 C CA . ASP A 1 89 ? 13.433 2.285 -10.886 1.00 84.12 89 ASP A CA 1
ATOM 649 C C . ASP A 1 89 ? 12.651 2.257 -12.210 1.00 84.12 89 ASP A C 1
ATOM 651 O O . ASP A 1 89 ? 12.934 1.437 -13.085 1.00 84.12 89 ASP A O 1
ATOM 655 N N . GLY A 1 90 ? 11.658 3.142 -12.360 1.00 86.62 90 GLY A N 1
ATOM 656 C CA . GLY A 1 90 ? 10.789 3.203 -13.529 1.00 86.62 90 GLY A CA 1
ATOM 657 C C . GLY A 1 90 ? 9.969 1.928 -13.701 1.00 86.62 90 GLY A C 1
ATOM 658 O O . GLY A 1 90 ? 9.778 1.479 -14.830 1.00 86.62 90 GLY A O 1
ATOM 659 N N . THR A 1 91 ? 9.515 1.315 -12.604 1.00 88.56 91 THR A N 1
ATOM 660 C CA . THR A 1 91 ? 8.750 0.058 -12.633 1.00 88.56 91 THR A CA 1
ATOM 66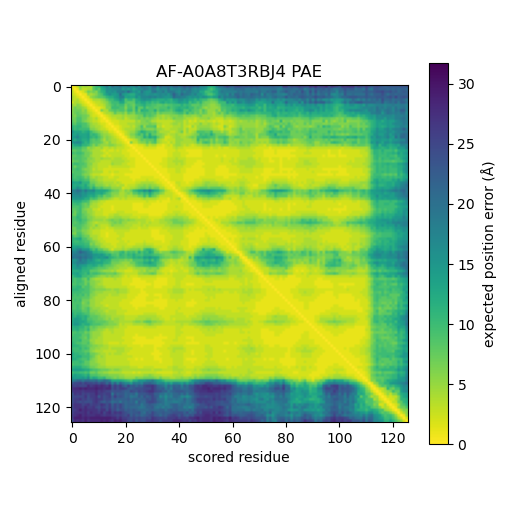1 C C . THR A 1 91 ? 7.376 0.182 -11.992 1.00 88.56 91 THR A C 1
ATOM 663 O O . THR A 1 91 ? 7.118 1.091 -11.205 1.00 88.56 91 THR A O 1
ATOM 666 N N . ILE A 1 92 ? 6.500 -0.763 -12.327 1.00 90.44 92 ILE A N 1
ATOM 667 C CA . ILE A 1 92 ? 5.257 -1.035 -11.612 1.00 90.44 92 ILE A CA 1
ATOM 668 C C . ILE A 1 92 ? 5.314 -2.461 -11.073 1.00 90.44 92 ILE A C 1
ATOM 670 O O . ILE A 1 92 ? 5.521 -3.398 -11.846 1.00 90.44 92 ILE A O 1
ATOM 674 N N . ASN A 1 93 ? 5.097 -2.626 -9.771 1.00 91.75 93 ASN A N 1
ATOM 675 C CA . ASN A 1 93 ? 4.836 -3.933 -9.173 1.00 91.75 93 ASN A CA 1
ATOM 676 C C . ASN A 1 93 ? 3.327 -4.181 -9.156 1.00 91.75 93 ASN A C 1
ATOM 678 O O . ASN A 1 93 ? 2.565 -3.316 -8.727 1.00 91.75 93 ASN A O 1
ATOM 682 N N . ALA A 1 94 ? 2.903 -5.356 -9.608 1.00 93.19 94 ALA A N 1
ATOM 683 C CA . ALA A 1 94 ? 1.531 -5.825 -9.504 1.00 93.19 94 ALA A CA 1
ATOM 684 C C . ALA A 1 94 ? 1.454 -6.929 -8.450 1.00 93.19 94 ALA A C 1
ATOM 686 O O . ALA A 1 94 ? 2.172 -7.930 -8.527 1.00 93.19 94 ALA A O 1
ATOM 687 N N . PHE A 1 95 ? 0.555 -6.766 -7.490 1.00 94.94 95 PHE A N 1
ATOM 688 C CA . PHE A 1 95 ? 0.321 -7.710 -6.410 1.00 94.94 95 PHE A CA 1
ATOM 689 C C . PHE A 1 95 ? -1.091 -8.278 -6.490 1.00 94.94 95 PHE A C 1
ATOM 691 O O . PHE A 1 95 ? -2.025 -7.575 -6.875 1.00 94.94 95 PHE A O 1
ATOM 698 N N . LYS A 1 96 ? -1.260 -9.533 -6.072 1.00 96.25 96 LYS A N 1
ATOM 699 C CA . LYS A 1 96 ? -2.571 -10.081 -5.724 1.00 96.25 96 LYS A CA 1
ATOM 700 C C . LYS A 1 96 ? -2.893 -9.675 -4.291 1.00 96.25 96 LYS A C 1
ATOM 702 O O . LYS A 1 96 ? -2.050 -9.869 -3.419 1.00 96.25 96 LYS A O 1
ATOM 707 N N . VAL A 1 97 ? -4.111 -9.195 -4.066 1.00 97.00 97 VAL A N 1
ATOM 708 C CA . VAL A 1 97 ? -4.681 -9.025 -2.727 1.00 97.00 97 VAL A CA 1
ATOM 709 C C . VAL A 1 97 ? -5.223 -10.376 -2.264 1.00 97.00 97 VAL A C 1
ATOM 711 O O . VAL A 1 97 ? -6.105 -10.960 -2.903 1.00 97.00 97 VAL A O 1
ATOM 714 N N . GLU A 1 98 ? -4.640 -10.919 -1.202 1.00 96.69 98 GLU A N 1
ATOM 715 C CA . GLU A 1 98 ? -5.060 -12.187 -0.612 1.00 96.69 98 GLU A CA 1
ATOM 716 C C . GLU A 1 98 ? -6.226 -11.969 0.369 1.00 96.69 98 GLU A C 1
ATOM 718 O O . GLU A 1 98 ? -6.496 -10.860 0.829 1.00 96.69 98 GLU A O 1
ATOM 723 N N . ALA A 1 99 ? -6.970 -13.037 0.667 1.00 95.38 99 ALA A N 1
ATOM 724 C CA . ALA A 1 99 ? -8.216 -12.952 1.438 1.00 95.38 99 ALA A CA 1
ATOM 725 C C . ALA A 1 99 ? -8.025 -12.512 2.902 1.00 95.38 99 ALA A C 1
ATOM 727 O O . ALA A 1 99 ? -8.992 -12.138 3.559 1.00 95.38 99 ALA A O 1
ATOM 728 N N . ASP A 1 100 ? -6.802 -12.593 3.421 1.00 94.94 100 ASP A N 1
ATOM 729 C CA . ASP A 1 100 ? -6.423 -12.125 4.752 1.00 94.94 100 ASP A CA 1
ATOM 730 C C . ASP A 1 100 ? -5.937 -10.667 4.766 1.00 94.94 100 ASP A C 1
ATOM 732 O O . ASP A 1 100 ? -5.732 -10.118 5.852 1.00 94.94 100 ASP A O 1
ATOM 736 N N . GLY A 1 101 ? -5.846 -10.025 3.598 1.00 94.81 101 GLY A N 1
ATOM 737 C CA . GLY A 1 101 ? -5.339 -8.668 3.416 1.00 94.81 101 GLY A CA 1
ATOM 738 C C . GLY A 1 101 ? -3.851 -8.605 3.077 1.00 94.81 101 GLY A C 1
ATOM 739 O O . GLY A 1 101 ? -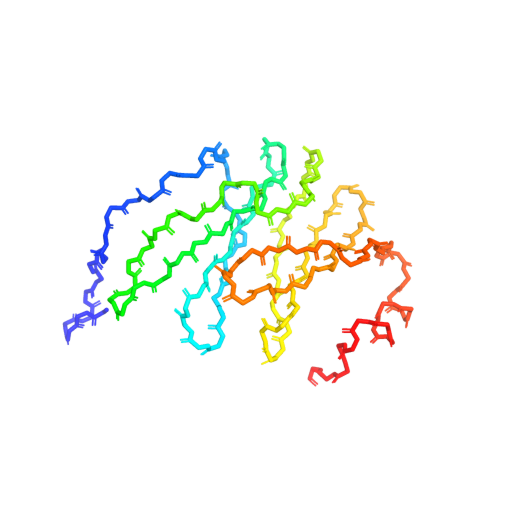3.352 -7.505 2.836 1.00 94.81 101 GLY A O 1
ATOM 740 N N . GLY A 1 102 ? -3.150 -9.742 3.033 1.00 95.19 102 GLY A N 1
ATOM 741 C CA . GLY A 1 102 ? -1.762 -9.815 2.582 1.00 95.19 102 GLY A CA 1
ATOM 742 C C . GLY A 1 102 ? -1.625 -9.546 1.083 1.00 95.19 102 GLY A C 1
ATOM 743 O O . GLY A 1 102 ? -2.600 -9.624 0.326 1.00 95.19 102 GLY A O 1
ATOM 744 N N . LEU A 1 103 ? -0.406 -9.235 0.636 1.00 95.81 103 LEU A N 1
ATOM 745 C CA . LEU A 1 103 ? -0.113 -9.058 -0.782 1.00 95.81 103 LEU A CA 1
ATOM 746 C C . LEU A 1 103 ? 0.917 -10.073 -1.251 1.00 95.81 103 LEU A C 1
ATOM 748 O O . LEU A 1 103 ? 1.916 -10.355 -0.594 1.00 95.81 103 LEU A O 1
ATOM 752 N N . ARG A 1 104 ? 0.697 -10.591 -2.455 1.00 94.12 104 ARG A N 1
ATOM 753 C CA . ARG A 1 104 ? 1.647 -11.480 -3.117 1.00 94.12 104 ARG A CA 1
ATOM 754 C C . ARG A 1 104 ? 2.062 -10.887 -4.446 1.00 94.12 104 ARG A C 1
ATOM 756 O O . ARG A 1 104 ? 1.205 -10.666 -5.303 1.00 94.12 104 ARG A O 1
ATOM 763 N N . LEU A 1 105 ? 3.363 -10.668 -4.640 1.00 93.25 105 LEU A N 1
ATOM 764 C CA . LEU A 1 105 ? 3.885 -10.170 -5.910 1.00 93.25 105 LEU A CA 1
ATOM 765 C C . LEU A 1 105 ? 3.512 -11.144 -7.040 1.00 93.25 105 LEU A C 1
ATOM 767 O O . LEU A 1 105 ? 3.686 -12.361 -6.928 1.00 93.25 105 LEU A O 1
ATOM 771 N N . ILE A 1 106 ? 2.945 -10.601 -8.114 1.00 93.94 106 ILE A N 1
ATOM 772 C CA . ILE A 1 106 ? 2.624 -11.332 -9.342 1.00 93.94 106 ILE A CA 1
ATOM 773 C C . ILE A 1 106 ? 3.706 -11.052 -10.379 1.00 93.94 106 ILE A C 1
ATOM 775 O O . ILE A 1 106 ? 4.278 -11.988 -10.934 1.00 93.94 106 ILE A O 1
ATOM 779 N N . GLU A 1 107 ? 3.975 -9.773 -10.648 1.00 90.50 107 GLU A N 1
ATOM 780 C CA . GLU A 1 107 ? 4.984 -9.351 -11.616 1.00 90.50 107 GLU A CA 1
ATOM 781 C C . GLU A 1 107 ? 5.504 -7.934 -11.342 1.00 90.50 107 GLU A C 1
ATOM 783 O O . GLU A 1 107 ? 4.835 -7.113 -10.714 1.00 90.50 107 GLU A O 1
ATOM 788 N N . THR A 1 108 ? 6.685 -7.646 -11.887 1.00 90.69 108 THR A N 1
ATOM 789 C CA . THR A 1 108 ? 7.265 -6.303 -11.985 1.00 90.69 108 THR A CA 1
ATOM 790 C C . THR A 1 108 ? 7.433 -5.952 -13.459 1.00 90.69 108 THR A C 1
ATOM 792 O O . THR A 1 108 ? 8.045 -6.709 -14.216 1.00 90.69 108 THR A O 1
ATOM 795 N N . VAL A 1 109 ? 6.916 -4.797 -13.877 1.00 87.62 109 VAL A N 1
ATOM 796 C CA . VAL A 1 109 ? 6.925 -4.342 -15.276 1.00 87.62 109 VAL A CA 1
ATOM 797 C C . VAL A 1 109 ? 7.660 -3.011 -15.400 1.00 87.62 109 VAL A C 1
ATOM 799 O O . VAL A 1 109 ? 7.512 -2.130 -14.561 1.00 87.62 109 VAL A O 1
ATOM 802 N N . GLN A 1 110 ? 8.448 -2.838 -16.461 1.00 87.94 110 GLN A N 1
ATOM 803 C CA . GLN A 1 110 ? 9.092 -1.562 -16.788 1.00 87.94 110 GLN A CA 1
ATOM 804 C C . GLN A 1 110 ? 8.073 -0.565 -17.356 1.00 87.94 110 GLN A C 1
ATOM 806 O O . GLN A 1 110 ? 7.439 -0.820 -18.383 1.00 87.94 110 GLN A O 1
ATOM 811 N N . ALA A 1 111 ? 7.955 0.598 -16.716 1.00 69.69 111 ALA A N 1
ATOM 812 C CA . ALA A 1 111 ? 6.960 1.616 -17.032 1.00 69.69 111 ALA A CA 1
ATOM 813 C C . ALA A 1 111 ? 7.236 2.372 -18.345 1.00 69.69 111 ALA A C 1
ATOM 815 O O . ALA A 1 111 ? 6.366 3.064 -18.871 1.00 69.69 111 ALA A O 1
ATOM 816 N N . THR A 1 112 ? 8.422 2.190 -18.930 1.00 65.31 112 THR A N 1
ATOM 817 C CA . THR A 1 112 ? 8.847 2.792 -20.205 1.00 65.31 112 THR A CA 1
ATOM 818 C C . THR A 1 112 ? 8.165 2.195 -21.444 1.00 65.31 112 THR A C 1
ATOM 820 O O . THR A 1 112 ? 8.434 2.636 -22.562 1.00 65.31 112 THR A O 1
ATOM 823 N N . LYS A 1 113 ? 7.233 1.244 -21.278 1.00 55.69 113 LYS A N 1
ATOM 824 C CA . LYS A 1 113 ? 6.399 0.694 -22.360 1.00 55.69 113 LYS A CA 1
ATOM 825 C C . LYS A 1 113 ? 4.893 0.819 -22.062 1.00 55.69 113 LYS A C 1
ATOM 827 O O . LYS A 1 113 ? 4.242 -0.182 -21.754 1.00 55.69 113 LYS A O 1
ATOM 832 N N . PRO A 1 114 ? 4.302 2.020 -22.209 1.00 46.66 114 PRO A N 1
ATOM 833 C CA . PRO A 1 114 ? 2.913 2.293 -21.818 1.00 46.66 114 PRO A CA 1
ATOM 834 C C . PRO A 1 114 ? 1.879 1.363 -22.476 1.00 46.66 114 PRO A C 1
ATOM 836 O O . PRO A 1 114 ? 0.927 0.928 -21.832 1.00 46.66 114 PRO A O 1
ATOM 839 N N . ASN A 1 115 ? 2.103 0.999 -23.743 1.00 44.97 115 ASN A N 1
ATOM 840 C CA . ASN A 1 115 ? 1.180 0.165 -24.519 1.00 44.97 115 ASN A CA 1
ATOM 841 C C . ASN A 1 115 ? 1.224 -1.317 -24.110 1.00 44.97 115 ASN A C 1
ATOM 843 O O . ASN A 1 115 ? 0.204 -1.999 -24.177 1.00 44.97 115 ASN A O 1
ATOM 847 N N . GLU A 1 116 ? 2.383 -1.819 -23.668 1.00 51.38 116 GLU A N 1
ATOM 848 C CA . GLU A 1 116 ? 2.485 -3.173 -23.105 1.00 51.38 116 GLU A CA 1
ATOM 849 C C . GLU A 1 116 ? 1.879 -3.217 -21.699 1.00 51.38 116 GLU A C 1
ATOM 851 O O . GLU A 1 116 ? 1.283 -4.224 -21.330 1.00 51.38 116 GLU A O 1
ATOM 856 N N . MET A 1 117 ? 1.969 -2.121 -20.938 1.00 51.72 117 MET A N 1
ATOM 857 C CA . MET A 1 117 ? 1.360 -2.026 -19.614 1.00 51.72 117 MET A CA 1
ATOM 858 C C . MET A 1 117 ? -0.165 -2.080 -19.685 1.00 51.72 117 MET A C 1
ATOM 860 O O . MET A 1 117 ? -0.739 -3.009 -19.129 1.00 51.72 117 MET A O 1
ATOM 864 N N . ALA A 1 118 ? -0.826 -1.180 -20.421 1.00 51.28 118 ALA A N 1
ATOM 865 C CA . ALA A 1 118 ? -2.294 -1.121 -20.476 1.00 51.28 118 ALA A CA 1
ATOM 866 C C . ALA A 1 118 ? -2.950 -2.439 -20.941 1.00 51.28 118 ALA A C 1
ATOM 868 O O . ALA A 1 118 ? -3.988 -2.838 -20.414 1.00 51.28 118 ALA A O 1
ATOM 869 N N . ALA A 1 119 ? -2.318 -3.145 -21.885 1.00 49.69 119 ALA A N 1
ATOM 870 C CA . ALA A 1 119 ? -2.798 -4.432 -22.384 1.00 49.69 119 ALA A CA 1
ATOM 871 C C . ALA A 1 119 ? -2.609 -5.592 -21.387 1.00 49.69 119 ALA A C 1
ATOM 873 O O . ALA A 1 119 ? -3.361 -6.562 -21.436 1.00 49.69 119 ALA A O 1
ATOM 874 N N . ARG A 1 120 ? -1.610 -5.513 -20.497 1.00 52.25 120 ARG A N 1
ATOM 875 C CA . ARG A 1 120 ? -1.244 -6.602 -19.574 1.00 52.25 120 ARG A CA 1
ATOM 876 C C . ARG A 1 120 ? -1.846 -6.444 -18.183 1.00 52.25 120 ARG A C 1
ATOM 878 O O . ARG A 1 120 ? -2.221 -7.441 -17.580 1.00 52.25 120 ARG A O 1
ATOM 885 N N . ILE A 1 121 ? -1.996 -5.208 -17.712 1.00 55.28 121 ILE A N 1
ATOM 886 C CA . ILE A 1 121 ? -2.543 -4.901 -16.381 1.00 55.28 121 ILE A CA 1
ATOM 887 C C . ILE A 1 121 ? -4.047 -4.596 -16.400 1.00 55.28 121 ILE A C 1
ATOM 889 O O . ILE A 1 121 ? -4.612 -4.235 -15.376 1.00 55.28 121 ILE A O 1
ATOM 893 N N . GLY A 1 122 ? -4.716 -4.743 -17.550 1.00 49.06 122 GLY A N 1
ATOM 894 C CA . GLY A 1 122 ? -6.178 -4.665 -17.644 1.00 49.06 122 GLY A CA 1
ATOM 895 C C . GLY A 1 122 ? -6.783 -3.282 -17.372 1.00 49.06 122 GLY A C 1
ATOM 896 O O . GLY A 1 122 ? -7.993 -3.188 -17.180 1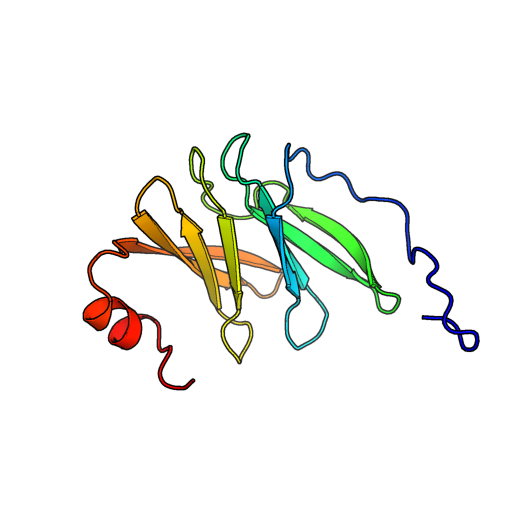.00 49.06 122 GLY A O 1
ATOM 897 N N . LEU A 1 123 ? -5.986 -2.206 -17.392 1.00 52.91 123 LEU A N 1
ATOM 898 C CA . LEU A 1 123 ? -6.431 -0.811 -17.215 1.00 52.91 123 LEU A CA 1
ATOM 899 C C . LEU A 1 123 ? -7.120 -0.247 -18.476 1.00 52.91 123 LEU A C 1
ATOM 901 O O . LEU A 1 123 ? -6.863 0.878 -18.904 1.00 52.91 123 LEU A O 1
ATOM 905 N N . ALA A 1 124 ? -7.990 -1.035 -19.108 1.00 36.94 124 ALA A N 1
ATOM 906 C CA . ALA A 1 124 ? -8.829 -0.559 -20.199 1.00 36.94 124 ALA A CA 1
ATOM 907 C C . ALA A 1 124 ? -10.025 0.208 -19.607 1.00 36.94 124 ALA A C 1
ATOM 909 O O . ALA A 1 124 ? -11.015 -0.391 -19.192 1.00 36.94 124 ALA A O 1
ATOM 910 N N . GLY A 1 125 ? -9.916 1.536 -19.571 1.00 40.16 125 GLY A N 1
ATOM 911 C CA . GLY A 1 125 ? -11.024 2.440 -19.260 1.00 40.16 125 GLY A CA 1
ATOM 912 C C . GLY A 1 125 ? -10.648 3.513 -18.245 1.00 40.16 125 GLY A C 1
ATOM 913 O O . GLY A 1 125 ? -10.782 3.293 -17.043 1.00 40.16 125 GLY A O 1
ATOM 914 N N . PHE A 1 126 ? -10.216 4.666 -18.757 1.00 44.97 126 PHE A N 1
ATOM 915 C CA . PHE A 1 126 ? -10.538 5.950 -18.134 1.00 44.97 126 PHE A CA 1
ATOM 916 C C . PHE A 1 126 ? -11.942 6.358 -18.583 1.00 44.97 126 PHE A C 1
ATOM 918 O O . PHE A 1 126 ? -12.259 6.099 -19.770 1.00 44.97 126 PHE A O 1
#

pLDDT: mean 83.65, std 14.51, range [36.94, 97.75]

Foldseek 3Di:
DDPVPDDDDLDDDDDLPADAWAEWDAAPVRQKIWIFRQADQRAIWMWGADPSRDTDTDHSRLEDTHRGQQHYKDADPNNQWIWTQRPVQQKIWIWGQDPVRGTYTDDIGRNPCVPVCCVPVVVPDD

Nearest PDB structures (foldseek):
  4qrj-assembly2_B  TM=7.923E-01  e=2.578E-05  Bacteroides uniformis ATCC 8492
  4hho-assembly1_A  TM=4.024E-01  e=3.676E-03  synthetic construct
  3sre-assembly1_A  TM=4.034E-01  e=6.589E-03  synthetic construct
  4hhq-assembly1_A  TM=4.398E-01  e=1.051E-02  synthetic construct
  4q1u-assembly1_A  TM=3.971E-01  e=7.850E-03  hybrid

Sequence (126 aa):
MNSDASLEAASASVKNGGTDTCGFVITDDGTYGYTTSFFGDGRLSSYRTGPGGELALLEADAGDNVRLGASDITLSRDSRHLYQLNSFDGTINAFKVEADGGLRLIETVQATKPNEMAARIGLAGF

Mean predicted aligned error: 7.63 Å

Secondary structure (DSSP, 8-state):
--TTS----SS-----S-S-EEEEEE-TTS-EEEEEESSSTT-EEEEEEPTTS-EEEEESS-S---SS-EEEEEE-TTSSEEEEEETTTTEEEEEEEPTTS-EEEEEEEETT-HHHHHHHS-----

Radius of gyration: 15.27 Å; Cα contacts (8 Å, |Δi|>4): 278; chains: 1; bounding box: 38×34×42 Å

Solvent-accessible surface area (backbone atoms only — not comparable to full-atom values): 7092 Å² total; per-residue (Å²): 113,47,100,83,75,45,80,73,78,72,56,81,89,77,84,60,87,57,77,41,81,58,25,73,48,63,37,88,86,51,51,32,32,40,35,24,7,28,45,72,44,11,28,35,28,21,26,40,37,42,98,76,67,32,72,40,82,72,32,50,68,28,44,86,56,41,76,48,27,22,52,41,58,47,65,44,97,82,42,48,33,38,38,38,38,23,69,74,76,42,31,34,40,34,24,38,47,44,98,87,57,47,44,43,76,72,50,76,45,65,56,92,41,62,72,64,45,42,74,72,72,66,67,80,74,133